Protein AF-A0A1Y3TPV9-F1 (afdb_monomer)

Radius of gyration: 14.96 Å; Cα contacts (8 Å, |Δi|>4): 77; ch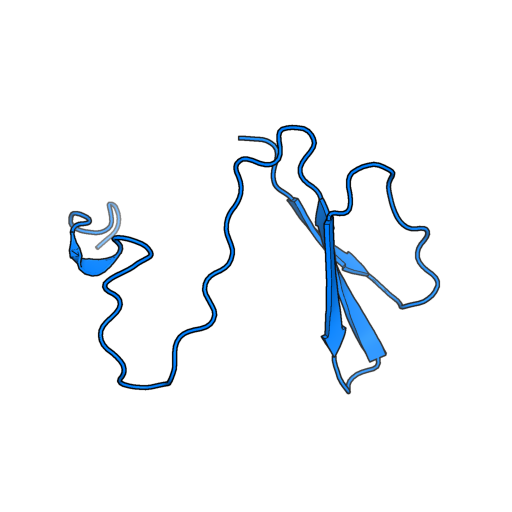ains: 1; bounding box: 34×28×34 Å

Solvent-accessible surface area (backbone atoms only — not comparable to full-atom values): 4411 Å² total; per-residue (Å²): 137,53,66,45,81,43,82,39,56,79,84,58,80,82,58,96,41,52,79,46,73,48,79,45,95,88,56,43,26,39,39,34,29,29,81,78,67,71,71,83,85,86,91,75,61,92,91,56,82,69,83,79,85,49,68,85,74,57,79,81,60,94,88,111

Sequence (64 aa):
MTGCLLAAPPDHPMEKHTHMILRLDSGTELHFSDTRRFGRFWLIQNGEEDTYSGIGKLGLEPFD

Secondary structure (DSSP, 8-state):
--EEEEEE-TTSPPPTTEEEEEEPTTS-EEEEEETT---------TT----SS-GGG----TT-

Nearest PDB structures (foldseek):
  2f5p-assembly1_A  TM=9.014E-01  e=2.061E-02  Geobacillus stearothermophilus
  3sat-assembly1_A  TM=9.239E-01  e=3.877E-02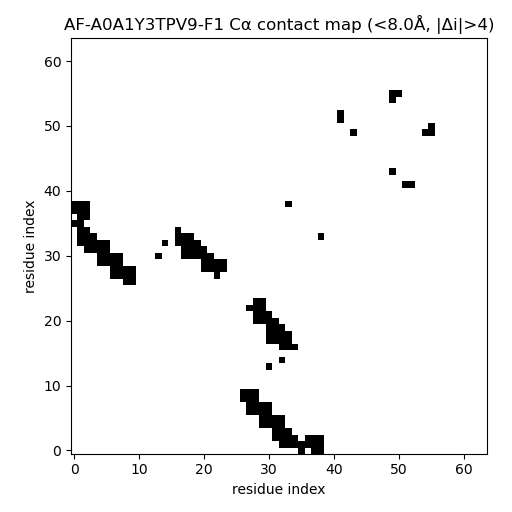  Geobacillus stearothermophilus
  1l2d-assembly1_A  TM=9.143E-01  e=3.877E-02  Geobacillus stearothermophilus
  3sar-assembly1_A  TM=9.221E-01  e=4.399E-02  Geobacillus stearothermophilus
  3sas-assembly1_A  TM=9.238E-01  e=4.991E-02  Geobacillus stearothermophilus

Structure (mmCIF, N/CA/C/O backbone):
data_AF-A0A1Y3TPV9-F1
#
_entry.id   AF-A0A1Y3TPV9-F1
#
loop_
_atom_site.group_PDB
_atom_site.id
_atom_site.type_symbol
_atom_site.label_atom_id
_atom_site.label_alt_id
_atom_site.label_comp_id
_atom_site.label_asym_id
_atom_site.label_entity_id
_atom_site.label_seq_id
_atom_site.pdbx_PDB_ins_code
_atom_site.Cartn_x
_atom_site.Cartn_y
_atom_site.Cartn_z
_atom_site.occupancy
_atom_site.B_iso_or_equiv
_atom_site.auth_seq_id
_atom_site.auth_comp_id
_atom_site.auth_asym_id
_atom_site.auth_atom_id
_atom_site.pdbx_PDB_model_num
ATOM 1 N N . MET A 1 1 ? 5.919 6.936 9.472 1.00 72.62 1 MET A N 1
ATOM 2 C CA . MET A 1 1 ? 5.644 8.226 8.789 1.00 72.62 1 MET A CA 1
ATOM 3 C C . MET A 1 1 ? 6.535 8.398 7.548 1.00 72.62 1 MET A C 1
ATOM 5 O O . MET A 1 1 ? 7.142 9.442 7.362 1.00 72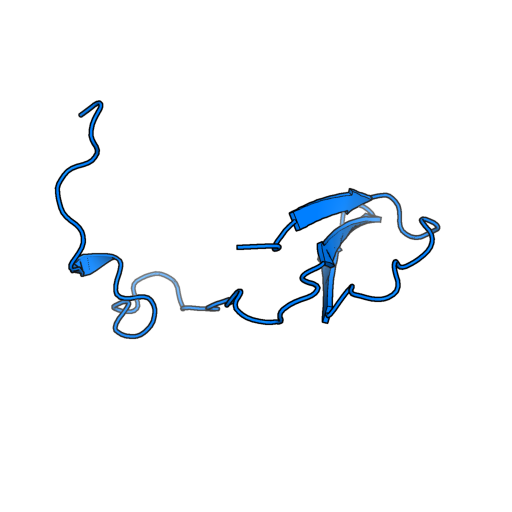.62 1 MET A O 1
ATOM 9 N N . THR A 1 2 ? 6.694 7.363 6.729 1.00 93.50 2 THR A N 1
ATOM 10 C CA . THR A 1 2 ? 7.547 7.353 5.513 1.00 93.50 2 THR A CA 1
ATOM 11 C C . THR A 1 2 ? 6.961 6.415 4.455 1.00 93.50 2 THR A C 1
ATOM 13 O O . THR A 1 2 ? 7.626 6.119 3.473 1.00 93.50 2 THR A O 1
ATOM 16 N N . GLY A 1 3 ? 5.738 5.924 4.695 1.00 94.12 3 GLY A N 1
ATOM 17 C CA . GLY A 1 3 ? 5.048 5.006 3.807 1.00 94.12 3 GLY A CA 1
ATOM 18 C C . GLY A 1 3 ? 4.502 5.748 2.595 1.00 94.12 3 GLY A C 1
ATOM 19 O O . GLY A 1 3 ? 3.895 6.805 2.757 1.00 94.12 3 GLY A O 1
ATOM 20 N N . CYS 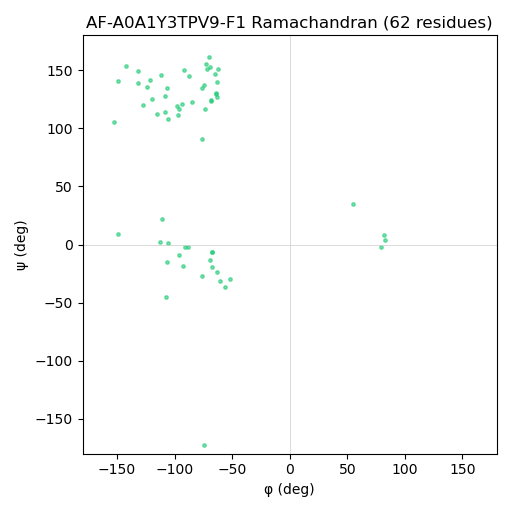A 1 4 ? 4.708 5.180 1.415 1.00 95.38 4 CYS A N 1
ATOM 21 C CA . CYS A 1 4 ? 4.146 5.612 0.146 1.00 95.38 4 CYS A CA 1
ATOM 22 C C . CYS A 1 4 ? 3.569 4.385 -0.568 1.00 95.38 4 CYS A C 1
ATOM 24 O O . CYS A 1 4 ? 4.169 3.310 -0.532 1.00 95.38 4 CYS A O 1
ATOM 26 N N . LEU A 1 5 ? 2.403 4.542 -1.194 1.00 96.19 5 LEU A N 1
ATOM 27 C CA . LEU A 1 5 ? 1.802 3.527 -2.054 1.00 96.19 5 LEU A CA 1
ATOM 28 C C . LEU A 1 5 ? 1.742 4.088 -3.475 1.00 96.19 5 LEU A C 1
ATOM 30 O O . LEU A 1 5 ? 1.017 5.049 -3.728 1.00 96.19 5 LEU A O 1
ATOM 34 N N . LEU A 1 6 ? 2.520 3.502 -4.381 1.00 96.06 6 LEU A N 1
ATOM 35 C CA . LEU A 1 6 ? 2.649 3.943 -5.767 1.00 96.06 6 LEU A CA 1
ATOM 36 C C . LEU A 1 6 ? 1.962 2.949 -6.704 1.00 96.06 6 LEU A C 1
ATOM 38 O O . LEU A 1 6 ? 2.267 1.762 -6.661 1.00 96.06 6 LEU A O 1
ATOM 42 N N . ALA A 1 7 ? 1.080 3.435 -7.577 1.00 96.38 7 ALA A N 1
ATOM 43 C CA . ALA A 1 7 ? 0.587 2.656 -8.709 1.00 96.38 7 ALA A CA 1
ATOM 44 C C . ALA A 1 7 ? 1.571 2.778 -9.878 1.00 96.38 7 ALA A C 1
ATOM 46 O O . ALA A 1 7 ? 1.869 3.889 -10.321 1.00 96.38 7 ALA A O 1
ATOM 47 N N . ALA A 1 8 ? 2.081 1.649 -10.361 1.00 94.62 8 ALA A N 1
ATOM 48 C CA . ALA A 1 8 ? 3.140 1.598 -11.359 1.00 94.62 8 ALA A CA 1
ATOM 49 C C . ALA A 1 8 ? 2.927 0.446 -12.360 1.00 94.62 8 ALA A C 1
ATOM 51 O O . ALA A 1 8 ? 2.284 -0.553 -12.026 1.00 94.62 8 ALA A O 1
ATOM 52 N N . PRO A 1 9 ? 3.445 0.560 -13.596 1.00 94.81 9 PRO A N 1
ATOM 53 C CA . PRO A 1 9 ? 3.488 -0.566 -14.523 1.00 94.81 9 PRO A CA 1
ATOM 54 C C . PRO A 1 9 ? 4.520 -1.627 -14.067 1.00 94.81 9 PRO A C 1
ATOM 56 O O . PRO A 1 9 ? 5.416 -1.304 -13.285 1.00 94.81 9 PRO A O 1
ATOM 59 N N . PRO A 1 10 ? 4.443 -2.885 -14.548 1.00 91.75 10 PRO A N 1
ATOM 60 C CA . PRO A 1 10 ? 5.280 -3.991 -14.057 1.00 91.75 10 PRO A CA 1
ATOM 61 C C . PRO A 1 10 ? 6.776 -3.864 -14.370 1.00 91.75 10 PRO A C 1
ATOM 63 O O . PRO A 1 10 ? 7.603 -4.539 -13.762 1.00 91.75 10 PRO A O 1
ATOM 66 N N . ASP A 1 11 ? 7.131 -3.039 -15.352 1.00 92.81 11 ASP A N 1
ATOM 67 C CA . ASP A 1 11 ? 8.507 -2.730 -15.743 1.00 92.81 11 ASP A CA 1
ATOM 68 C C . ASP A 1 11 ? 9.098 -1.554 -14.950 1.00 92.81 11 ASP A C 1
ATOM 70 O O . ASP A 1 11 ? 10.274 -1.216 -15.120 1.00 92.81 11 ASP A O 1
ATOM 74 N N . HIS A 1 12 ? 8.311 -0.941 -14.061 1.00 92.56 12 HIS A N 1
ATOM 75 C CA . HIS A 1 12 ? 8.794 0.127 -13.206 1.00 92.56 12 HIS A CA 1
ATOM 76 C C . HIS A 1 12 ? 9.876 -0.395 -12.245 1.00 92.56 12 HIS A C 1
ATOM 78 O O . HIS A 1 12 ? 9.668 -1.398 -11.554 1.00 92.56 12 HIS A O 1
ATOM 84 N N . PRO A 1 13 ? 11.042 0.271 -12.165 1.00 92.19 13 PRO A N 1
ATOM 85 C CA . PRO A 1 13 ? 12.131 -0.186 -11.318 1.00 92.19 13 PRO A CA 1
ATOM 86 C C . PRO A 1 13 ? 11.736 -0.149 -9.839 1.00 92.19 13 PRO A C 1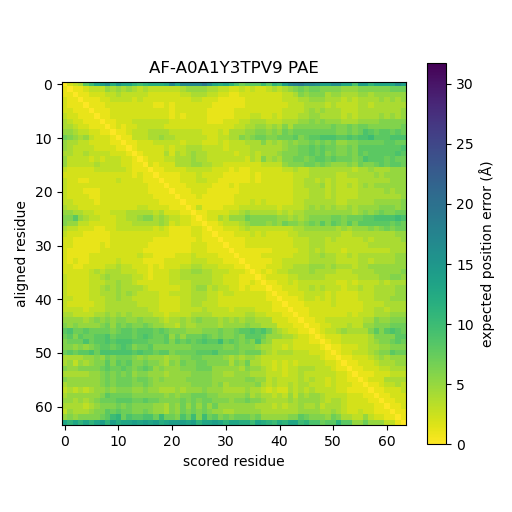
ATOM 88 O O . PRO A 1 13 ? 11.278 0.866 -9.323 1.00 92.19 13 PRO A O 1
ATOM 91 N N . MET A 1 14 ? 11.980 -1.254 -9.135 1.00 91.56 14 MET A N 1
ATOM 92 C CA . MET A 1 14 ? 11.702 -1.354 -7.705 1.00 91.56 14 MET A CA 1
ATOM 93 C C . MET A 1 14 ? 12.642 -0.451 -6.892 1.00 91.56 14 MET A C 1
ATOM 95 O O . MET A 1 14 ? 13.868 -0.595 -6.939 1.00 91.56 14 MET A O 1
ATOM 99 N N . GLU A 1 15 ? 12.077 0.443 -6.080 1.00 91.62 15 GLU A N 1
ATOM 100 C CA . GLU A 1 15 ? 12.856 1.284 -5.170 1.00 91.62 15 GLU A CA 1
ATOM 101 C C . GLU A 1 15 ? 13.434 0.472 -3.996 1.00 91.62 15 GLU A C 1
ATOM 103 O O . GLU A 1 15 ? 12.820 -0.487 -3.522 1.00 91.62 15 GLU A O 1
ATOM 108 N N . LYS A 1 16 ? 14.587 0.896 -3.449 1.00 93.38 16 LYS A N 1
ATOM 109 C CA . LYS A 1 16 ? 15.326 0.195 -2.367 1.00 93.38 16 LYS A CA 1
ATOM 110 C C . LYS A 1 16 ? 14.492 -0.167 -1.136 1.00 93.38 16 LYS A C 1
ATOM 112 O O . LYS A 1 16 ? 14.827 -1.110 -0.423 1.00 93.38 16 LYS A O 1
ATOM 117 N N . HIS A 1 17 ? 13.468 0.622 -0.838 1.00 96.38 17 HIS A N 1
ATOM 118 C CA . HIS A 1 17 ? 12.650 0.466 0.359 1.00 96.38 17 HIS A CA 1
ATOM 119 C C . HIS A 1 17 ? 11.233 -0.005 0.040 1.00 96.38 17 HIS A C 1
ATOM 121 O O . HIS A 1 17 ? 10.344 0.201 0.860 1.00 96.38 17 HIS A O 1
ATOM 127 N N . THR A 1 18 ? 11.036 -0.632 -1.120 1.00 95.62 18 THR A N 1
ATOM 128 C CA . THR A 1 18 ? 9.796 -1.330 -1.467 1.00 95.62 18 THR A CA 1
AT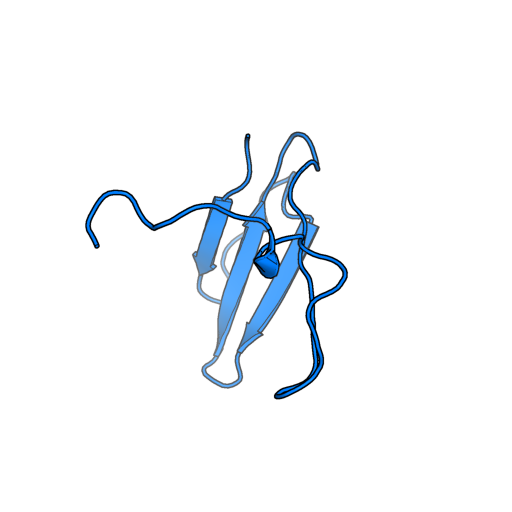OM 129 C C . THR A 1 18 ? 9.731 -2.637 -0.685 1.00 95.62 18 THR A C 1
ATOM 131 O O . THR A 1 18 ? 10.588 -3.503 -0.853 1.00 95.62 18 THR A O 1
ATOM 134 N N . HIS A 1 19 ? 8.739 -2.777 0.195 1.00 95.81 19 HIS A N 1
ATOM 135 C CA . HIS A 1 19 ? 8.581 -3.973 1.039 1.00 95.81 19 HIS A CA 1
ATOM 136 C C . HIS A 1 19 ? 7.419 -4.861 0.603 1.00 95.81 19 HIS A C 1
ATOM 138 O O . HIS A 1 19 ? 7.344 -6.005 1.039 1.00 95.81 19 HIS A O 1
ATOM 144 N N . MET A 1 20 ? 6.516 -4.353 -0.238 1.00 94.88 20 MET A N 1
ATOM 145 C CA . MET A 1 20 ? 5.387 -5.121 -0.754 1.00 94.88 20 MET A CA 1
ATOM 146 C C . MET A 1 20 ? 5.004 -4.634 -2.150 1.00 94.88 20 MET A C 1
ATOM 148 O O . MET A 1 20 ? 5.006 -3.432 -2.407 1.00 94.88 20 MET A O 1
ATOM 152 N N . ILE A 1 21 ? 4.662 -5.573 -3.031 1.00 95.31 21 ILE A N 1
ATOM 153 C CA . ILE A 1 21 ? 4.127 -5.304 -4.367 1.00 95.31 21 ILE A CA 1
ATOM 154 C C . ILE A 1 21 ? 2.830 -6.100 -4.515 1.00 95.31 21 ILE A C 1
ATOM 156 O O . ILE A 1 21 ? 2.844 -7.327 -4.406 1.00 95.31 21 ILE A O 1
ATOM 160 N N . LEU A 1 22 ? 1.714 -5.411 -4.750 1.00 95.69 22 LEU A N 1
ATOM 161 C CA . LEU A 1 22 ? 0.426 -6.027 -5.074 1.00 95.69 22 LEU A CA 1
ATOM 162 C C . LEU A 1 22 ? 0.278 -6.035 -6.593 1.00 95.69 22 LEU A C 1
ATOM 164 O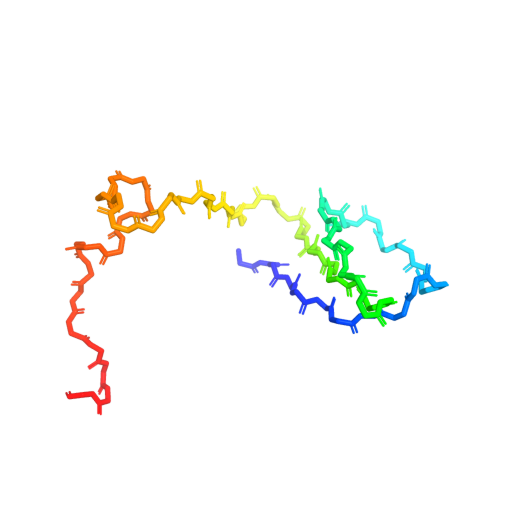 O . LEU A 1 22 ? 0.234 -4.974 -7.211 1.00 95.69 22 LEU A O 1
ATOM 168 N N . ARG A 1 23 ? 0.205 -7.220 -7.196 1.00 96.00 23 ARG A N 1
ATOM 169 C CA . ARG A 1 23 ? 0.005 -7.370 -8.642 1.00 96.00 23 ARG A CA 1
ATOM 170 C C . ARG A 1 23 ? -1.475 -7.514 -8.939 1.00 96.00 23 ARG A C 1
ATOM 172 O O . ARG A 1 23 ? -2.102 -8.443 -8.434 1.00 96.00 23 ARG A O 1
ATOM 179 N N . LEU A 1 24 ? -2.012 -6.608 -9.744 1.00 95.94 24 LEU A N 1
ATOM 180 C CA . LEU A 1 24 ? -3.398 -6.660 -10.186 1.00 95.94 24 LEU A CA 1
ATOM 181 C C . LEU A 1 24 ? -3.491 -7.416 -11.515 1.00 95.94 24 LEU A C 1
ATOM 183 O O . LEU A 1 24 ? -2.568 -7.403 -12.330 1.00 95.94 24 LEU A O 1
ATOM 187 N N . ASP A 1 25 ? -4.627 -8.064 -11.740 1.00 95.94 25 ASP A N 1
ATOM 188 C CA . ASP A 1 25 ? -4.946 -8.775 -12.983 1.00 95.94 25 ASP A CA 1
ATOM 189 C C . ASP A 1 25 ? -5.015 -7.845 -14.207 1.00 95.94 25 ASP A C 1
ATOM 191 O O . ASP A 1 25 ? -4.752 -8.273 -15.329 1.00 95.94 25 ASP A O 1
ATOM 195 N N . SER A 1 26 ? -5.276 -6.555 -13.986 1.00 93.50 26 SER A N 1
ATOM 196 C CA . SER A 1 26 ? -5.209 -5.492 -14.994 1.00 93.50 26 SER A CA 1
ATOM 197 C C . SER A 1 26 ? -3.792 -5.191 -15.504 1.00 93.50 26 SER A C 1
ATOM 199 O O . SER A 1 26 ? -3.631 -4.376 -16.412 1.00 93.50 26 SER A O 1
ATOM 201 N N . GLY A 1 27 ? -2.759 -5.805 -14.917 1.00 92.38 27 GLY A N 1
ATOM 202 C CA . GLY A 1 27 ? -1.356 -5.564 -15.254 1.00 92.38 27 GLY A CA 1
ATOM 203 C C . GLY A 1 27 ? -0.749 -4.335 -14.574 1.00 92.38 27 GLY A C 1
ATOM 204 O O . GLY A 1 27 ? 0.398 -4.012 -14.845 1.00 92.38 27 GLY A O 1
ATOM 205 N N . THR A 1 28 ? -1.480 -3.648 -13.691 1.00 96.06 28 THR A N 1
ATOM 206 C CA . THR A 1 28 ? -0.916 -2.601 -12.819 1.00 96.06 28 THR A CA 1
ATOM 207 C C . THR A 1 28 ? -0.377 -3.224 -11.532 1.00 96.06 28 THR A C 1
ATOM 209 O O . THR A 1 28 ? -0.959 -4.169 -10.997 1.00 96.06 28 THR A O 1
ATOM 212 N N . GLU A 1 29 ? 0.710 -2.679 -10.998 1.00 97.50 29 GLU A N 1
ATOM 213 C CA . GLU A 1 29 ? 1.251 -3.050 -9.695 1.00 97.50 29 GLU A CA 1
ATOM 214 C C . GLU A 1 29 ? 1.101 -1.899 -8.688 1.00 97.50 29 GLU A C 1
ATOM 216 O O . GLU A 1 29 ? 1.209 -0.726 -9.044 1.00 97.50 29 GLU A O 1
ATOM 221 N N . LEU A 1 30 ? 0.869 -2.223 -7.412 1.00 96.62 30 LEU A N 1
ATOM 222 C CA . LEU A 1 30 ? 0.937 -1.264 -6.307 1.00 96.62 30 LEU A CA 1
ATOM 223 C C . LEU A 1 30 ? 2.181 -1.546 -5.470 1.00 96.62 30 LEU A C 1
ATOM 225 O O . LEU A 1 30 ? 2.282 -2.597 -4.836 1.00 96.62 30 LEU A O 1
ATOM 229 N N . HIS A 1 31 ? 3.127 -0.614 -5.465 1.00 96.31 31 HIS A N 1
ATOM 230 C CA . HIS A 1 31 ? 4.395 -0.716 -4.752 1.00 96.31 31 HIS A CA 1
ATOM 231 C C . HIS A 1 31 ? 4.285 0.038 -3.430 1.00 96.31 31 HIS A C 1
ATOM 233 O O . HIS A 1 31 ? 4.048 1.245 -3.410 1.00 96.31 31 HIS A O 1
ATOM 239 N N . PHE A 1 32 ? 4.460 -0.664 -2.315 1.00 96.62 32 PHE A N 1
ATOM 240 C CA . PHE A 1 32 ? 4.523 -0.049 -0.997 1.00 96.62 32 PHE A CA 1
ATOM 241 C C . PHE A 1 32 ? 5.975 0.155 -0.573 1.00 96.62 32 PHE A C 1
ATOM 243 O O . PHE A 1 32 ? 6.684 -0.817 -0.277 1.00 96.62 32 PHE A O 1
ATOM 250 N N . SER A 1 33 ? 6.400 1.416 -0.496 1.00 96.00 33 SER A N 1
ATOM 251 C CA . SER A 1 33 ? 7.717 1.796 0.001 1.00 96.00 33 SER A CA 1
ATOM 252 C C . SER A 1 33 ? 7.628 2.434 1.385 1.00 96.00 33 SER A C 1
ATOM 254 O O . SER A 1 33 ? 6.771 3.269 1.651 1.00 96.00 33 SER A O 1
ATOM 256 N N . ASP A 1 34 ? 8.500 2.024 2.308 1.00 96.50 34 ASP A N 1
ATOM 257 C CA . ASP A 1 34 ? 8.586 2.645 3.636 1.00 96.50 34 ASP A CA 1
ATOM 258 C C . ASP A 1 34 ? 9.994 2.516 4.218 1.00 96.50 34 ASP A C 1
ATOM 260 O O . ASP A 1 34 ? 10.396 1.463 4.709 1.00 96.50 34 ASP A O 1
ATOM 264 N N . THR A 1 35 ? 10.759 3.603 4.232 1.00 96.00 35 THR A N 1
ATOM 265 C CA . THR A 1 35 ? 12.147 3.578 4.723 1.00 96.00 35 THR A CA 1
ATOM 266 C C . THR A 1 35 ? 12.270 3.149 6.190 1.00 96.00 35 THR A C 1
ATOM 268 O O . THR A 1 35 ? 13.252 2.503 6.551 1.00 96.00 35 THR A O 1
ATOM 271 N N . ARG A 1 36 ? 11.270 3.450 7.032 1.00 96.31 36 ARG A N 1
ATOM 272 C CA . ARG A 1 36 ? 11.276 3.131 8.474 1.00 96.31 36 ARG A CA 1
ATOM 273 C C . ARG A 1 36 ? 10.543 1.845 8.837 1.00 96.31 36 ARG A C 1
ATOM 275 O O . ARG A 1 36 ? 10.647 1.413 9.980 1.00 96.31 36 ARG A O 1
ATOM 282 N N . ARG A 1 37 ? 9.826 1.229 7.891 1.00 93.38 37 ARG A N 1
ATOM 283 C CA . ARG A 1 37 ? 9.061 -0.019 8.093 1.00 93.38 37 ARG A CA 1
ATOM 284 C C . ARG A 1 37 ? 8.051 0.047 9.248 1.00 93.38 37 ARG A C 1
ATOM 286 O O . ARG A 1 37 ? 7.845 -0.934 9.961 1.00 93.38 37 ARG A O 1
ATOM 293 N N . PHE A 1 38 ? 7.443 1.210 9.458 1.00 95.25 38 PHE A N 1
ATOM 294 C CA . PHE A 1 38 ? 6.402 1.392 10.476 1.00 95.25 38 PHE A CA 1
ATOM 295 C C . PHE A 1 38 ? 4.996 1.191 9.910 1.00 95.25 38 PHE A C 1
ATOM 297 O O . PHE A 1 38 ? 4.068 0.965 10.683 1.00 95.25 38 PHE A O 1
ATOM 304 N N . GLY A 1 39 ? 4.828 1.269 8.589 1.00 93.00 39 GLY A N 1
ATOM 305 C CA . GLY A 1 39 ? 3.566 0.962 7.933 1.00 93.00 39 GLY A CA 1
ATOM 306 C C . GLY A 1 39 ? 3.143 -0.491 8.134 1.00 93.00 39 GLY A C 1
ATOM 307 O O . GLY A 1 39 ? 3.966 -1.393 8.321 1.00 93.00 39 GLY A O 1
ATOM 308 N N . ARG A 1 40 ? 1.830 -0.700 8.118 1.00 92.69 40 ARG A N 1
ATOM 309 C CA . ARG A 1 40 ? 1.175 -1.990 8.319 1.00 92.69 40 ARG A CA 1
ATOM 310 C C . ARG A 1 40 ? 0.144 -2.201 7.217 1.00 92.69 40 ARG A C 1
ATOM 312 O O . ARG A 1 40 ? -0.438 -1.237 6.732 1.00 92.69 40 ARG A O 1
ATOM 319 N N . PHE A 1 41 ? -0.064 -3.462 6.863 1.00 92.50 41 PHE A N 1
ATOM 320 C CA . PHE A 1 41 ? -1.165 -3.914 6.024 1.00 92.50 41 PHE A CA 1
ATOM 321 C C . PHE A 1 41 ? -1.920 -4.987 6.788 1.00 92.50 41 PHE A C 1
ATOM 323 O O . PHE A 1 41 ? -1.303 -5.873 7.382 1.00 92.50 41 PHE A O 1
ATOM 330 N N . TRP A 1 42 ? -3.242 -4.898 6.752 1.00 92.62 42 TRP A N 1
ATOM 331 C CA . TRP A 1 42 ? -4.141 -5.884 7.329 1.00 92.62 42 TRP A CA 1
ATOM 332 C C . TRP A 1 42 ? -5.007 -6.434 6.198 1.00 92.62 42 TRP A C 1
ATOM 334 O O . TRP A 1 42 ? -5.620 -5.664 5.462 1.00 92.62 42 TRP A O 1
ATOM 344 N N . LEU A 1 43 ? -5.015 -7.757 6.034 1.00 91.81 43 LEU A N 1
ATOM 345 C CA . LEU A 1 43 ? -5.931 -8.464 5.144 1.00 91.81 43 LEU A CA 1
ATOM 346 C C . LEU A 1 43 ? -6.971 -9.142 6.031 1.00 91.81 43 LEU A C 1
ATOM 348 O O . LEU A 1 43 ? -6.639 -10.088 6.740 1.00 91.81 43 LEU A O 1
ATOM 352 N N . ILE A 1 44 ? -8.189 -8.616 6.014 1.00 91.94 44 ILE A N 1
ATOM 353 C CA . ILE A 1 44 ? -9.290 -9.019 6.893 1.00 91.94 44 ILE A CA 1
ATOM 354 C C . ILE A 1 44 ? -10.437 -9.492 6.002 1.00 91.94 44 ILE A C 1
ATOM 356 O O . ILE A 1 44 ? -10.649 -8.936 4.918 1.00 91.94 44 ILE A O 1
ATOM 360 N N . GLN A 1 45 ? -11.143 -10.546 6.408 1.00 93.62 45 GLN A N 1
ATOM 361 C CA . GLN A 1 45 ? -12.267 -11.055 5.630 1.00 93.62 45 GLN A CA 1
ATOM 362 C C . GLN A 1 45 ? -13.448 -10.082 5.660 1.00 93.62 45 GLN A C 1
ATOM 364 O O . GLN A 1 45 ? -13.655 -9.326 6.606 1.00 93.62 45 GLN A O 1
ATOM 369 N N . ASN A 1 46 ? -14.267 -10.112 4.610 1.00 93.19 46 ASN A N 1
ATOM 370 C CA . ASN A 1 46 ? -15.477 -9.301 4.588 1.00 93.19 46 ASN A CA 1
ATOM 371 C C . ASN A 1 46 ? -16.439 -9.745 5.707 1.00 93.19 46 ASN A C 1
ATOM 373 O O . ASN A 1 46 ? -16.780 -10.924 5.792 1.00 93.19 46 ASN A O 1
ATOM 377 N N . GLY A 1 47 ? -16.881 -8.801 6.539 1.00 91.25 47 GLY A N 1
ATOM 378 C CA . GLY A 1 47 ? -17.740 -9.059 7.699 1.00 91.25 47 GLY A CA 1
ATOM 379 C C . GLY A 1 47 ? -17.016 -9.596 8.939 1.00 91.25 47 GLY A C 1
ATOM 380 O O . GLY A 1 47 ? -17.663 -9.784 9.967 1.00 91.25 47 GLY A O 1
ATOM 381 N N . GLU A 1 48 ? -15.703 -9.827 8.871 1.00 92.12 48 GLU A N 1
ATOM 382 C CA . GLU A 1 48 ? -14.886 -10.127 10.046 1.00 92.12 48 GLU A CA 1
ATOM 383 C C . GLU A 1 48 ? -14.662 -8.850 10.865 1.00 92.12 48 GLU A C 1
ATOM 385 O O . GLU A 1 48 ? -14.420 -7.770 10.322 1.00 92.12 48 GLU A O 1
ATOM 390 N N . GLU A 1 49 ? -14.765 -8.969 12.187 1.00 88.81 49 GLU A N 1
ATOM 391 C CA . GLU A 1 49 ? -14.524 -7.850 13.091 1.00 88.81 49 GLU A CA 1
ATOM 392 C C . GLU A 1 49 ? -13.037 -7.467 13.084 1.00 88.81 49 GLU A C 1
ATOM 394 O O . GLU A 1 49 ? -12.161 -8.280 13.394 1.00 88.81 49 GLU A O 1
ATOM 399 N N . ASP A 1 50 ? -12.741 -6.203 12.770 1.00 90.81 50 ASP A N 1
ATOM 400 C CA . ASP A 1 50 ? -11.372 -5.694 12.783 1.00 90.81 50 ASP A CA 1
ATOM 401 C C . ASP A 1 50 ? -10.880 -5.442 14.214 1.00 90.81 50 ASP A C 1
ATOM 403 O O . ASP A 1 50 ? -11.000 -4.352 14.784 1.00 90.81 50 ASP A O 1
ATOM 407 N N . THR A 1 51 ? -10.274 -6.478 14.786 1.00 90.25 51 THR A N 1
ATOM 408 C CA . THR A 1 51 ? -9.634 -6.428 16.105 1.00 90.25 51 THR A CA 1
ATOM 409 C C . THR A 1 51 ? -8.150 -6.044 16.045 1.00 90.25 51 THR A C 1
ATOM 411 O O . THR A 1 51 ? -7.513 -5.899 17.093 1.00 90.25 51 THR A O 1
ATOM 414 N N . TYR A 1 52 ? -7.587 -5.842 14.845 1.00 90.44 52 TYR A N 1
ATOM 415 C CA . TYR A 1 52 ? -6.142 -5.712 14.627 1.00 90.44 52 TYR A CA 1
ATOM 416 C C . TYR A 1 52 ? -5.687 -4.287 14.310 1.00 90.44 52 TYR A C 1
ATOM 418 O O . TYR A 1 52 ? -4.668 -3.847 14.847 1.00 90.44 52 TYR A O 1
ATOM 426 N N . SER A 1 53 ? -6.388 -3.569 13.428 1.00 91.12 53 SER A N 1
ATOM 427 C CA . SER A 1 53 ? -5.977 -2.223 13.000 1.00 91.12 53 SER A CA 1
ATOM 428 C C . SER A 1 53 ? -6.282 -1.163 14.060 1.00 91.12 53 SER A C 1
ATOM 430 O O . SER A 1 53 ? -5.593 -0.147 14.151 1.00 91.12 53 SER A O 1
ATOM 432 N N . GLY A 1 54 ? -7.303 -1.421 14.885 1.00 90.25 54 GLY A N 1
ATOM 433 C CA . GLY A 1 54 ? -7.825 -0.472 15.863 1.00 90.25 54 GLY A CA 1
ATOM 434 C C . GLY A 1 54 ? -8.792 0.561 15.280 1.00 90.25 54 GLY A C 1
ATOM 435 O O . GLY A 1 54 ? -9.189 1.462 16.018 1.00 90.25 54 GLY A O 1
ATOM 436 N N . ILE A 1 55 ? -9.204 0.430 14.011 1.00 90.94 55 ILE A N 1
ATOM 437 C CA . ILE A 1 55 ? -10.101 1.384 13.338 1.00 90.94 55 ILE A CA 1
ATOM 438 C C . ILE A 1 55 ? -11.423 1.589 14.093 1.00 90.94 55 ILE A C 1
ATOM 440 O O . ILE A 1 55 ? -11.880 2.717 14.233 1.00 90.94 55 ILE A O 1
ATOM 444 N N . GLY A 1 56 ? -11.976 0.532 14.701 1.00 89.19 56 GLY A N 1
ATOM 445 C CA . GLY A 1 56 ? -13.211 0.607 15.495 1.00 89.19 56 GLY A CA 1
ATOM 446 C C . GLY A 1 56 ? -13.102 1.401 16.805 1.00 89.19 56 GLY A C 1
ATOM 447 O O . GLY A 1 56 ? -14.106 1.597 17.482 1.00 89.19 56 GLY A O 1
ATOM 448 N N . LYS A 1 57 ? -11.897 1.845 17.191 1.00 92.75 57 LYS A N 1
ATOM 449 C CA . LYS A 1 57 ? -11.650 2.684 18.379 1.00 92.75 57 LYS A CA 1
ATOM 450 C C . LYS A 1 57 ? -11.342 4.142 18.026 1.00 92.75 57 LYS A C 1
ATOM 452 O O . LYS A 1 57 ? -11.037 4.922 18.929 1.00 92.75 57 LYS A O 1
ATOM 457 N N . LEU A 1 58 ? -11.348 4.496 16.741 1.00 93.25 58 LEU A N 1
ATOM 458 C CA . LEU A 1 58 ? -11.132 5.870 16.300 1.00 93.25 58 LEU A CA 1
ATOM 459 C C . LEU A 1 58 ? -12.356 6.739 16.623 1.00 93.25 58 LEU A C 1
ATOM 461 O O . LEU A 1 58 ? -13.464 6.243 16.814 1.00 93.25 58 LEU A O 1
ATOM 465 N N . GLY A 1 59 ? -12.122 8.046 16.746 1.00 94.00 59 GLY A N 1
ATOM 466 C CA . GLY A 1 59 ? -13.192 9.027 16.917 1.00 94.00 59 GLY A CA 1
ATOM 467 C C . GLY A 1 59 ? -13.958 9.280 15.617 1.00 94.00 59 GLY A C 1
ATOM 468 O O 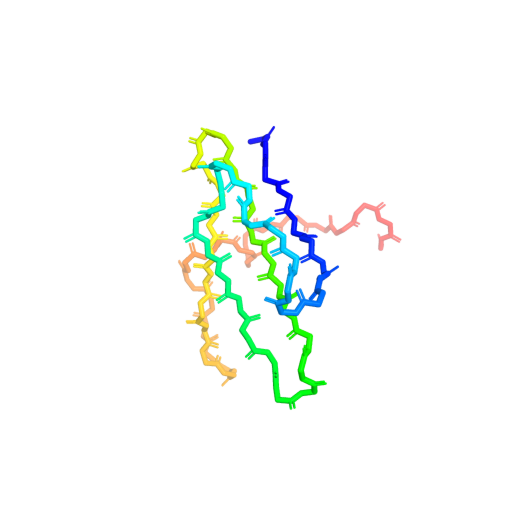. GLY A 1 59 ? -13.734 8.613 14.612 1.00 94.00 59 GLY A O 1
ATOM 469 N N . LEU A 1 60 ? -14.844 10.274 15.648 1.00 95.31 60 LEU A N 1
ATOM 470 C CA . LEU A 1 60 ? -15.544 10.742 14.452 1.00 95.31 60 LEU A CA 1
ATOM 471 C C . LEU A 1 60 ? -14.561 11.359 13.451 1.00 95.31 60 LEU A C 1
ATOM 473 O O . LEU A 1 60 ? -13.570 11.983 13.849 1.00 95.31 60 LEU A O 1
ATOM 477 N N . GLU A 1 61 ? -14.862 11.200 12.164 1.00 94.94 61 GLU A N 1
ATOM 478 C CA . GLU A 1 61 ? -14.124 11.868 11.099 1.00 94.94 61 GLU A CA 1
ATOM 479 C C . GLU A 1 61 ? -14.296 13.389 11.224 1.00 94.94 61 GLU A C 1
ATOM 481 O O . GLU A 1 61 ? -15.384 13.875 11.527 1.00 94.94 61 GLU A O 1
ATOM 486 N N . PRO A 1 62 ? -13.235 14.182 11.006 1.00 95.19 62 PRO A N 1
ATOM 487 C CA . PRO A 1 62 ? -13.258 15.618 11.283 1.00 95.19 62 PRO A CA 1
ATOM 488 C C . PRO A 1 62 ? -14.166 16.428 10.345 1.00 95.19 62 PRO A C 1
ATOM 490 O O . PRO A 1 62 ? -14.399 17.608 10.607 1.00 95.19 62 PRO A O 1
ATOM 493 N N . PHE A 1 63 ? -14.612 15.833 9.239 1.00 95.94 63 PHE A N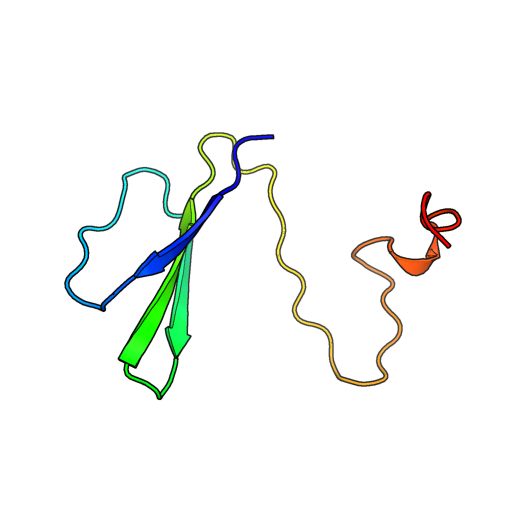 1
ATOM 494 C CA . PHE A 1 63 ? -15.461 16.474 8.233 1.00 95.94 63 PHE A CA 1
ATOM 495 C C . PHE A 1 63 ? -16.876 15.885 8.167 1.00 95.94 63 PHE A C 1
ATOM 497 O O . PHE A 1 63 ? -17.652 16.336 7.323 1.00 95.94 63 PHE A O 1
ATOM 504 N N . ASP A 1 64 ? -17.185 14.923 9.040 1.00 89.94 64 ASP A N 1
ATOM 505 C CA . ASP A 1 64 ? -18.527 14.360 9.222 1.00 89.94 64 ASP A CA 1
ATOM 506 C C . ASP A 1 64 ? -19.258 15.008 10.413 1.00 89.94 64 ASP A C 1
ATOM 508 O O . ASP A 1 64 ? -18.588 15.519 11.345 1.00 89.94 64 ASP A O 1
#

pLDDT: mean 93.46, std 3.4, range [72.62, 97.5]

Foldseek 3Di:
DAKDKDWAAPPPDADPQFPDWDQDPVRIIITIGGPVPPDDDDDADVPGDPPDPCPVVDDDDPVD

Mean predicted aligned error: 3.9 Å